Protein AF-A0A960QZU1-F1 (afdb_monomer_lite)

Foldseek 3Di:
DQVVVVLVVVVVVCVVPDDPVDDDPDDDDDDDDDDDPVPDDDDPPDDPDVRVVVVVVVVVVCVVPHPPPDDDVSVPPDDDPDPDCPPPQFPCPPDPVRHDDDDDDDPDDD

Radius of gyration: 22.66 Å; chains: 1; bounding box: 60×40×70 Å

Structure (mmCIF, N/CA/C/O backbone):
data_AF-A0A960QZU1-F1
#
_entry.id   AF-A0A960QZU1-F1
#
loop_
_atom_site.group_PDB
_atom_site.id
_atom_site.type_symbol
_atom_site.label_atom_id
_atom_site.label_alt_id
_atom_site.label_comp_id
_atom_site.label_asym_id
_atom_site.label_entity_id
_atom_site.label_seq_id
_atom_site.pdbx_PDB_ins_code
_atom_site.Cartn_x
_atom_site.Cartn_y
_atom_site.Cartn_z
_atom_site.occupancy
_atom_site.B_iso_or_equiv
_atom_site.auth_seq_id
_atom_site.auth_comp_id
_atom_site.auth_asym_id
_atom_site.auth_atom_id
_atom_site.pdbx_PDB_model_num
ATOM 1 N N . SER A 1 1 ? 3.985 -0.394 -10.590 1.00 68.06 1 SER A N 1
ATOM 2 C CA . SER A 1 1 ? 2.658 -0.509 -9.950 1.00 68.06 1 SER A CA 1
ATOM 3 C C . SER A 1 1 ? 2.120 0.867 -9.614 1.00 68.06 1 SER A C 1
ATOM 5 O O . SER A 1 1 ? 2.906 1.723 -9.233 1.00 68.06 1 SER A O 1
ATOM 7 N N . TYR A 1 2 ? 0.811 1.095 -9.759 1.00 82.56 2 TYR A N 1
ATOM 8 C CA . TYR A 1 2 ? 0.183 2.395 -9.491 1.00 82.56 2 TYR A CA 1
ATOM 9 C C . TYR A 1 2 ? -0.431 2.425 -8.083 1.00 82.56 2 TYR A C 1
ATOM 11 O O . TYR A 1 2 ? -1.482 1.831 -7.838 1.00 82.56 2 TYR A O 1
ATOM 19 N N . THR A 1 3 ? 0.239 3.106 -7.151 1.00 85.69 3 THR A N 1
ATOM 20 C CA . THR A 1 3 ? -0.126 3.154 -5.721 1.00 85.69 3 THR A CA 1
ATOM 21 C C . THR A 1 3 ? -1.573 3.595 -5.452 1.00 85.69 3 THR A C 1
ATOM 23 O O . THR A 1 3 ? -2.222 2.983 -4.602 1.00 85.69 3 THR A O 1
ATOM 26 N N . PRO A 1 4 ? -2.159 4.568 -6.178 1.00 88.38 4 PRO A N 1
ATOM 27 C CA . PRO A 1 4 ? -3.554 4.951 -5.949 1.00 88.38 4 PRO A CA 1
ATOM 28 C C . PRO A 1 4 ? -4.579 3.850 -6.255 1.00 88.38 4 PRO A C 1
ATOM 30 O O . PRO A 1 4 ? -5.602 3.775 -5.574 1.00 88.38 4 PRO A O 1
ATOM 33 N N . ASP A 1 5 ? -4.314 2.969 -7.228 1.00 88.81 5 ASP A N 1
ATOM 34 C CA . ASP A 1 5 ? -5.218 1.843 -7.505 1.00 88.81 5 ASP A CA 1
ATOM 35 C C . ASP A 1 5 ? -5.191 0.835 -6.342 1.00 88.81 5 ASP A C 1
ATOM 37 O O . ASP A 1 5 ? -6.241 0.315 -5.963 1.00 88.81 5 ASP A O 1
ATOM 41 N N . LEU A 1 6 ? -4.030 0.616 -5.712 1.00 89.19 6 LEU A N 1
ATOM 42 C CA . LEU A 1 6 ? -3.912 -0.207 -4.501 1.00 89.19 6 LEU A CA 1
ATOM 43 C C . LEU A 1 6 ? -4.674 0.409 -3.323 1.00 89.19 6 LEU A C 1
ATOM 45 O O . LEU A 1 6 ? -5.467 -0.282 -2.687 1.00 89.19 6 LEU A O 1
ATOM 49 N N . LEU A 1 7 ? -4.497 1.712 -3.072 1.00 89.69 7 LEU A N 1
ATOM 50 C CA . LEU A 1 7 ? -5.209 2.423 -2.003 1.00 89.69 7 LEU A CA 1
ATOM 51 C C . LEU A 1 7 ? -6.728 2.325 -2.176 1.00 89.69 7 LEU A C 1
ATOM 53 O O . LEU A 1 7 ? -7.449 2.058 -1.217 1.00 89.69 7 LEU A O 1
ATOM 57 N N . LYS A 1 8 ? -7.222 2.476 -3.410 1.00 90.56 8 LYS A N 1
ATOM 58 C CA . LYS A 1 8 ? -8.648 2.347 -3.726 1.00 90.56 8 LYS A CA 1
ATOM 59 C C . LYS A 1 8 ? -9.203 0.969 -3.358 1.00 90.56 8 LYS A C 1
ATOM 61 O O . LYS A 1 8 ? -10.291 0.885 -2.793 1.00 90.56 8 LYS A O 1
ATOM 66 N N . HIS A 1 9 ? -8.494 -0.106 -3.698 1.00 92.06 9 HIS 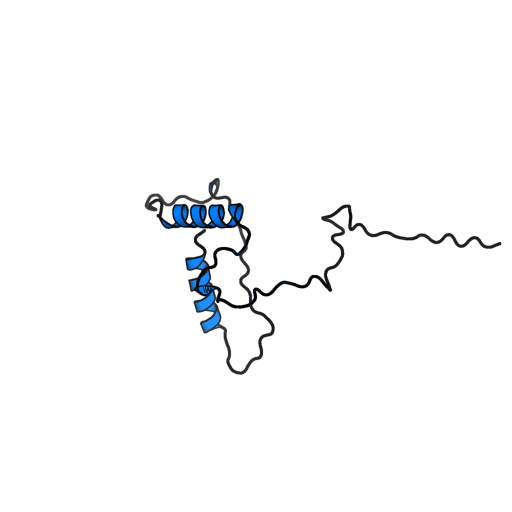A N 1
ATOM 67 C CA . HIS A 1 9 ? -8.944 -1.463 -3.374 1.00 92.06 9 HIS A CA 1
ATOM 68 C C . HIS A 1 9 ? -8.816 -1.765 -1.881 1.00 92.06 9 HIS A C 1
ATOM 70 O O . HIS A 1 9 ? -9.715 -2.382 -1.321 1.00 92.06 9 HIS A O 1
ATOM 76 N N . ALA A 1 10 ? -7.757 -1.282 -1.229 1.00 91.38 10 ALA A N 1
ATOM 77 C CA . ALA A 1 10 ? -7.581 -1.426 0.211 1.00 91.38 10 ALA A CA 1
ATOM 78 C C . ALA A 1 10 ? -8.752 -0.812 0.993 1.00 91.38 10 ALA A C 1
ATOM 80 O O . ALA A 1 10 ? -9.308 -1.479 1.859 1.00 91.38 10 ALA A O 1
ATOM 81 N N . HIS A 1 11 ? -9.178 0.406 0.635 1.00 90.81 11 HIS A N 1
ATOM 82 C CA . HIS A 1 11 ? -10.339 1.060 1.253 1.00 90.81 11 HIS A CA 1
ATOM 83 C C . HIS A 1 11 ? -11.634 0.277 1.027 1.00 90.81 11 HIS A C 1
ATOM 85 O O . HIS A 1 11 ? -12.347 -0.003 1.980 1.00 90.81 11 HIS A O 1
ATOM 91 N N . LYS A 1 12 ? -11.889 -0.195 -0.201 1.00 93.81 12 LYS A N 1
ATOM 92 C CA . LYS A 1 12 ? -13.065 -1.039 -0.483 1.00 93.81 12 LYS A CA 1
ATOM 93 C C . LYS A 1 12 ? -13.107 -2.316 0.358 1.00 93.81 12 LYS A C 1
ATOM 95 O O . LYS A 1 12 ? -14.175 -2.735 0.785 1.00 93.81 12 LYS A O 1
ATOM 100 N N . ILE A 1 13 ? -11.959 -2.968 0.532 1.00 93.75 13 ILE A N 1
ATOM 101 C CA . ILE A 1 13 ? -11.863 -4.186 1.343 1.00 93.75 13 ILE A CA 1
ATOM 102 C C . ILE A 1 13 ? -12.078 -3.841 2.814 1.00 93.75 13 ILE A C 1
ATOM 104 O O . ILE A 1 13 ? -12.797 -4.562 3.497 1.00 93.75 13 ILE A O 1
ATOM 108 N N . LEU A 1 14 ? -11.493 -2.738 3.289 1.00 92.19 14 LEU A N 1
ATOM 109 C CA . LEU A 1 14 ? -11.680 -2.267 4.655 1.00 92.19 14 LEU A CA 1
ATOM 110 C C . LEU A 1 14 ? -13.164 -2.032 4.956 1.00 92.19 14 LEU A C 1
ATOM 112 O O . LEU A 1 14 ? -13.655 -2.581 5.935 1.00 92.19 14 LEU A O 1
ATOM 116 N N . ASP A 1 15 ? -13.878 -1.323 4.081 1.00 93.31 15 ASP A N 1
ATOM 117 C CA . ASP A 1 15 ? -15.318 -1.068 4.222 1.00 93.31 15 ASP A CA 1
ATOM 118 C C . ASP A 1 15 ? -16.135 -2.369 4.301 1.00 93.31 15 ASP A C 1
ATOM 120 O O . ASP A 1 15 ? -17.143 -2.432 4.999 1.00 93.31 15 ASP A O 1
ATOM 124 N N . ALA A 1 16 ? -15.698 -3.423 3.606 1.00 95.06 16 ALA A N 1
ATOM 125 C CA . ALA A 1 16 ? -16.387 -4.712 3.585 1.00 95.06 16 ALA A CA 1
ATOM 126 C C . ALA A 1 16 ? -16.127 -5.579 4.830 1.00 95.06 16 ALA A C 1
ATOM 128 O O . ALA A 1 16 ? -16.981 -6.386 5.194 1.00 95.06 16 ALA A O 1
ATOM 129 N N . ILE A 1 17 ? -14.951 -5.464 5.456 1.00 94.00 17 ILE A N 1
ATOM 130 C CA . ILE A 1 17 ? -14.560 -6.304 6.606 1.00 94.00 17 ILE A CA 1
ATOM 131 C C . ILE A 1 17 ? -14.706 -5.592 7.954 1.00 94.00 17 ILE A C 1
ATOM 133 O O . ILE A 1 17 ? -14.579 -6.232 9.000 1.00 94.00 17 ILE A O 1
ATOM 137 N N . PHE A 1 18 ? -14.912 -4.275 7.940 1.00 94.00 18 PHE A N 1
ATOM 138 C CA . PHE A 1 18 ? -15.032 -3.464 9.141 1.00 94.00 18 PHE A CA 1
ATOM 139 C C . PHE A 1 18 ? -16.345 -3.751 9.875 1.00 94.00 18 PHE A C 1
ATOM 141 O O . PHE A 1 18 ? -17.421 -3.759 9.280 1.00 94.00 18 PHE A O 1
ATOM 148 N N . GLN A 1 19 ? -16.252 -3.970 11.185 1.00 95.00 19 GLN A N 1
ATOM 149 C CA . GLN A 1 19 ? -17.394 -4.189 12.068 1.00 95.00 19 GLN A CA 1
ATOM 150 C C . GLN A 1 19 ? -17.378 -3.142 13.179 1.00 95.00 19 GLN A C 1
ATOM 152 O O . GLN A 1 19 ? -16.417 -3.045 13.938 1.00 95.00 19 GLN A O 1
ATOM 157 N N . GLU A 1 20 ? -18.456 -2.367 13.287 1.00 92.75 20 GLU A N 1
ATOM 158 C CA . GLU A 1 20 ? -18.538 -1.223 14.206 1.00 92.75 20 GLU A CA 1
ATOM 159 C C . GLU A 1 20 ? -18.482 -1.626 15.690 1.00 92.75 20 GLU A C 1
ATOM 161 O O . GLU A 1 20 ? -18.025 -0.853 16.528 1.00 92.75 20 GLU A O 1
ATOM 166 N N . SER A 1 21 ? -18.899 -2.849 16.026 1.00 93.81 21 SER A N 1
ATOM 167 C CA . SER A 1 21 ? -18.898 -3.363 17.401 1.00 93.81 21 SER A CA 1
ATOM 168 C C . SER A 1 21 ? -17.529 -3.834 17.902 1.00 93.81 21 SER A C 1
ATOM 170 O O . SER A 1 21 ? -17.395 -4.136 19.087 1.00 93.81 21 SER A O 1
ATOM 172 N N . GLU A 1 22 ? -16.522 -3.924 17.030 1.00 92.19 22 GLU A N 1
ATOM 173 C CA . GLU A 1 22 ? -15.232 -4.541 17.340 1.00 92.19 22 GLU A CA 1
ATOM 174 C C . GLU A 1 22 ? -14.098 -3.518 17.472 1.00 92.19 22 GLU A C 1
ATOM 176 O O . GLU A 1 22 ? -14.018 -2.516 16.761 1.00 92.19 22 GLU A O 1
ATOM 181 N N . ASN A 1 23 ? -13.158 -3.803 18.377 1.00 91.88 23 ASN A N 1
ATOM 182 C CA . ASN A 1 23 ? -11.979 -2.964 18.584 1.00 91.88 23 ASN A CA 1
ATOM 183 C C . ASN A 1 23 ? -10.769 -3.525 17.830 1.00 91.88 23 ASN A C 1
ATOM 185 O O . ASN A 1 23 ? -10.203 -4.557 18.196 1.00 91.88 23 ASN A O 1
ATOM 189 N N . TYR A 1 24 ? -10.303 -2.794 16.819 1.00 87.25 24 TYR A N 1
ATOM 190 C CA . TYR A 1 24 ? -9.137 -3.176 16.024 1.00 87.25 24 TYR A CA 1
ATOM 191 C C . TYR A 1 24 ? -7.861 -2.519 16.553 1.00 87.25 24 TYR A C 1
ATOM 193 O O . TYR A 1 24 ? -7.769 -1.301 16.677 1.00 87.25 24 TYR A O 1
ATOM 201 N N . LYS A 1 25 ? -6.826 -3.326 16.817 1.00 83.75 25 LYS A N 1
ATOM 202 C CA . LYS A 1 2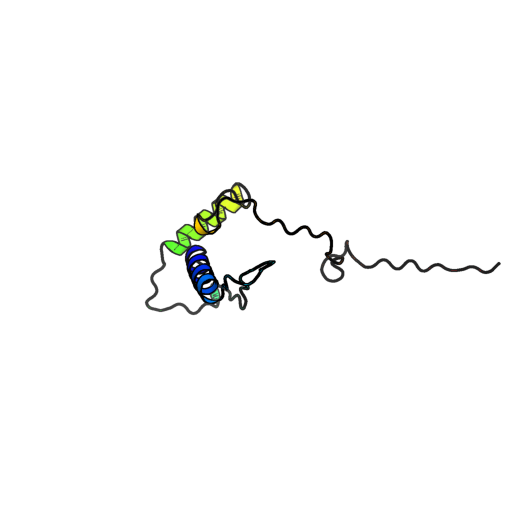5 ? -5.500 -2.813 17.214 1.00 83.75 25 LYS A CA 1
ATOM 203 C C . LYS A 1 25 ? -4.667 -2.337 16.022 1.00 83.75 25 LYS A C 1
ATOM 205 O O . LYS A 1 25 ? -3.882 -1.402 16.157 1.00 83.75 25 LYS A O 1
ATOM 210 N N . ARG A 1 26 ? -4.784 -3.018 14.877 1.00 81.81 26 ARG A N 1
ATOM 211 C CA . ARG A 1 26 ? -4.073 -2.705 13.629 1.00 81.81 26 ARG A CA 1
ATOM 212 C C . ARG A 1 26 ? -4.761 -3.384 12.447 1.00 81.81 26 ARG A C 1
ATOM 214 O O . ARG A 1 26 ? -5.205 -4.519 12.573 1.00 81.81 26 ARG A O 1
ATOM 221 N N . ALA A 1 27 ? -4.745 -2.717 11.300 1.00 86.12 27 ALA A N 1
ATOM 222 C CA . ALA A 1 27 ? -5.022 -3.303 9.994 1.00 86.12 27 ALA A CA 1
ATOM 223 C C . ALA A 1 27 ? -3.833 -3.032 9.057 1.00 86.12 27 ALA A C 1
ATOM 225 O O . ALA A 1 27 ? -3.038 -2.116 9.291 1.00 86.12 27 ALA A O 1
ATOM 226 N N . GLY A 1 28 ? -3.676 -3.848 8.021 1.00 85.75 28 GLY A N 1
ATOM 227 C CA . GLY A 1 28 ? -2.606 -3.688 7.045 1.00 85.75 28 GLY A CA 1
ATOM 228 C C . GLY A 1 28 ? -2.881 -4.482 5.778 1.00 85.75 28 GLY A C 1
ATOM 229 O O . GLY A 1 28 ? -3.644 -5.443 5.795 1.00 85.75 28 GLY A O 1
ATOM 230 N N . VAL A 1 29 ? -2.243 -4.065 4.689 1.00 87.25 29 VAL A N 1
ATOM 231 C CA . VAL A 1 29 ? -2.289 -4.763 3.404 1.00 87.25 29 VAL A CA 1
ATOM 232 C C . VAL A 1 29 ? -0.993 -5.550 3.253 1.00 87.25 29 VAL A C 1
ATOM 234 O O . VAL A 1 29 ? 0.092 -4.978 3.365 1.00 87.25 29 VAL A O 1
ATOM 237 N N . LEU A 1 30 ? -1.107 -6.856 3.013 1.00 87.88 30 LEU A N 1
ATOM 238 C CA . LEU A 1 30 ? 0.017 -7.700 2.625 1.00 87.88 30 LEU A CA 1
ATOM 239 C C . LEU A 1 30 ? 0.017 -7.821 1.103 1.00 87.88 30 LEU A C 1
ATOM 241 O O . LEU A 1 30 ? -0.964 -8.274 0.519 1.00 87.88 30 LEU A O 1
ATOM 245 N N . ILE A 1 31 ? 1.118 -7.416 0.479 1.00 86.31 31 ILE A N 1
ATOM 246 C CA . ILE A 1 31 ? 1.364 -7.649 -0.942 1.00 86.31 31 ILE A CA 1
ATOM 247 C C . ILE A 1 31 ? 2.397 -8.768 -1.024 1.00 86.31 31 ILE A C 1
ATOM 249 O O . ILE A 1 31 ? 3.460 -8.680 -0.408 1.00 86.31 31 ILE A O 1
ATOM 253 N N . SER A 1 32 ? 2.058 -9.827 -1.745 1.00 86.94 32 SER A N 1
ATOM 254 C CA . SER A 1 32 ? 2.904 -10.994 -1.984 1.00 86.94 32 SER A CA 1
ATOM 255 C C . SER A 1 32 ? 3.044 -11.234 -3.484 1.00 86.94 32 SER A C 1
ATOM 257 O O . SER A 1 32 ? 2.303 -10.643 -4.264 1.00 86.94 32 SER A O 1
ATOM 259 N N . ASP A 1 33 ? 3.957 -12.131 -3.860 1.00 84.75 33 ASP A N 1
ATOM 260 C CA . ASP A 1 33 ? 4.159 -12.570 -5.248 1.00 84.75 33 ASP A CA 1
ATOM 261 C C . ASP A 1 33 ? 4.596 -11.437 -6.195 1.00 84.75 33 ASP A C 1
ATOM 263 O O . ASP A 1 33 ? 3.961 -11.108 -7.196 1.00 84.75 33 ASP A O 1
ATOM 267 N N . PHE A 1 34 ? 5.692 -10.772 -5.825 1.00 83.25 34 PHE A N 1
ATOM 268 C CA . PHE A 1 34 ? 6.298 -9.752 -6.672 1.00 83.25 34 PHE A CA 1
ATOM 269 C C . PHE A 1 34 ? 6.968 -10.408 -7.879 1.00 83.25 34 PHE A C 1
ATOM 271 O O . PHE A 1 34 ? 7.862 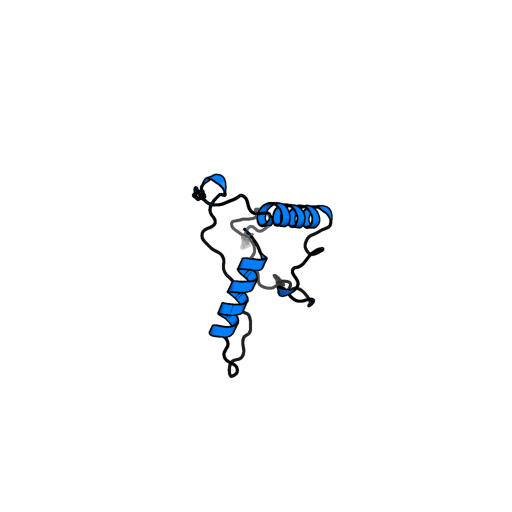-11.237 -7.719 1.00 83.25 34 PHE A O 1
ATOM 278 N N . VAL A 1 35 ? 6.583 -9.974 -9.075 1.00 84.19 35 VAL A N 1
ATOM 279 C CA . VAL A 1 35 ? 7.201 -10.381 -10.341 1.00 84.19 35 VAL A CA 1
ATOM 280 C C . VAL A 1 35 ? 8.048 -9.245 -10.908 1.00 84.19 35 VAL A C 1
ATOM 282 O O . VAL A 1 35 ? 7.713 -8.068 -10.729 1.00 84.19 35 VAL A O 1
ATOM 285 N N . SER A 1 36 ? 9.150 -9.583 -11.590 1.00 80.06 36 SER A N 1
ATOM 286 C CA . SER A 1 36 ? 9.916 -8.578 -12.332 1.00 80.06 36 SER A CA 1
ATOM 287 C C . SER A 1 36 ? 9.026 -7.957 -13.405 1.00 80.06 36 SER A C 1
ATOM 289 O O . SER A 1 36 ? 8.173 -8.623 -13.992 1.00 80.06 36 SER A O 1
ATOM 291 N N . ARG A 1 37 ? 9.245 -6.673 -13.703 1.00 74.94 37 ARG A N 1
ATOM 292 C CA . ARG A 1 37 ? 8.579 -6.021 -14.839 1.00 74.94 37 ARG A CA 1
ATOM 293 C C . ARG A 1 37 ? 8.939 -6.716 -16.158 1.00 74.94 37 ARG A C 1
ATOM 295 O O . ARG A 1 37 ? 8.100 -6.771 -17.049 1.00 74.94 37 ARG A O 1
ATOM 302 N N . GLU A 1 38 ? 10.145 -7.264 -16.262 1.00 76.88 38 GLU A N 1
ATOM 303 C CA . GLU A 1 38 ? 10.622 -7.999 -17.442 1.00 76.88 38 GLU A CA 1
ATOM 304 C C . GLU A 1 38 ? 9.902 -9.343 -17.627 1.00 76.88 38 GLU A C 1
ATOM 306 O O . GLU A 1 38 ? 9.645 -9.746 -18.757 1.00 76.88 38 GLU A O 1
ATOM 311 N N . ASP A 1 39 ? 9.511 -9.983 -16.520 1.00 73.69 39 ASP A N 1
ATOM 312 C CA . ASP A 1 39 ? 8.779 -11.256 -16.502 1.00 73.69 39 ASP A CA 1
ATOM 313 C C . ASP A 1 39 ? 7.254 -11.059 -16.523 1.00 73.69 39 ASP A C 1
ATOM 315 O O . ASP A 1 39 ? 6.487 -12.024 -16.553 1.00 73.69 39 ASP A O 1
ATOM 319 N N . SER A 1 40 ? 6.785 -9.807 -16.484 1.00 72.56 40 SER A N 1
ATOM 320 C CA . SER A 1 40 ? 5.357 -9.511 -16.535 1.00 72.56 40 SER A CA 1
ATOM 321 C C . SER A 1 40 ? 4.828 -9.678 -17.958 1.00 72.56 40 SER A C 1
ATOM 323 O O . SER A 1 40 ? 5.375 -9.126 -18.914 1.00 72.56 40 SER A O 1
ATOM 325 N N . GLN A 1 41 ? 3.749 -10.451 -18.110 1.00 67.00 41 GLN A N 1
ATOM 326 C CA . GLN A 1 41 ? 3.110 -10.639 -19.407 1.00 67.00 41 GLN A CA 1
ATOM 327 C C . GLN A 1 41 ? 2.593 -9.292 -19.921 1.00 67.00 41 GLN A C 1
ATOM 329 O O . GLN A 1 41 ? 1.695 -8.687 -19.333 1.00 67.00 41 GLN A O 1
ATOM 334 N N . LEU A 1 42 ? 3.159 -8.835 -21.036 1.00 69.69 42 LEU A N 1
ATOM 335 C CA . LEU A 1 42 ? 2.670 -7.660 -21.740 1.00 69.69 42 LEU A CA 1
ATOM 336 C C . LEU A 1 42 ? 1.343 -8.007 -22.417 1.00 69.69 42 LEU A C 1
ATOM 338 O O . LEU A 1 42 ? 1.231 -9.004 -23.132 1.00 69.69 42 LEU A O 1
ATOM 342 N N . ASP A 1 43 ? 0.334 -7.175 -22.191 1.00 73.81 43 ASP A N 1
ATOM 343 C CA . ASP A 1 43 ? -0.920 -7.247 -22.929 1.00 73.81 43 ASP A CA 1
ATOM 344 C C . ASP A 1 43 ? -0.735 -6.532 -24.274 1.00 73.81 43 ASP A C 1
ATOM 346 O O . ASP A 1 43 ? -0.317 -5.375 -24.330 1.00 73.81 43 ASP A O 1
ATOM 350 N N . PHE A 1 44 ? -1.047 -7.232 -25.366 1.00 73.50 44 PHE A N 1
ATOM 351 C CA . PHE A 1 44 ? -0.915 -6.738 -26.738 1.00 73.50 44 PHE A CA 1
ATOM 352 C C . PHE A 1 44 ? -1.737 -5.463 -26.994 1.00 73.50 44 PHE A C 1
ATOM 354 O O . PHE A 1 44 ? -1.406 -4.676 -27.880 1.00 73.50 44 PHE A O 1
ATOM 361 N N . PHE A 1 45 ? -2.795 -5.240 -26.209 1.00 80.19 45 PHE A N 1
ATOM 362 C CA . PHE A 1 45 ? -3.652 -4.059 -26.302 1.00 80.19 45 PHE A CA 1
ATOM 363 C C . PHE A 1 45 ? -3.424 -3.047 -25.175 1.00 80.19 45 PHE A C 1
ATOM 365 O O . PHE A 1 45 ? -4.054 -1.982 -25.171 1.00 80.19 45 PHE A O 1
ATOM 372 N N . ALA A 1 46 ? -2.521 -3.327 -24.231 1.00 70.81 46 ALA A N 1
ATOM 373 C CA . ALA A 1 46 ? -2.195 -2.372 -23.187 1.00 70.81 46 ALA A CA 1
ATOM 374 C C . ALA A 1 46 ? -1.360 -1.227 -23.768 1.00 70.81 46 ALA A C 1
ATOM 376 O O . ALA A 1 46 ? -0.218 -1.392 -24.190 1.00 70.81 46 ALA A O 1
ATOM 377 N N . LYS A 1 47 ? -1.932 -0.022 -23.758 1.00 66.19 47 LYS A N 1
ATOM 378 C CA . LYS A 1 47 ? -1.156 1.203 -23.963 1.00 66.19 47 LYS A CA 1
ATOM 379 C C . LYS A 1 47 ? -0.224 1.414 -22.777 1.00 66.19 47 LYS A C 1
ATOM 381 O O . LYS A 1 47 ? -0.659 1.281 -21.634 1.00 66.19 47 LYS A O 1
ATOM 386 N N . GLU A 1 48 ? 1.002 1.862 -23.046 1.00 64.12 48 GLU A N 1
ATOM 387 C CA . GLU A 1 48 ? 1.810 2.529 -22.024 1.00 64.12 48 GLU A CA 1
ATOM 388 C C . GLU A 1 48 ? 0.968 3.644 -21.400 1.00 64.12 48 GLU A C 1
ATOM 390 O O . GLU A 1 48 ? 0.497 4.565 -22.077 1.00 64.12 48 GLU A O 1
ATOM 395 N N . THR A 1 49 ? 0.688 3.509 -20.108 1.00 67.62 49 THR A N 1
ATOM 396 C CA . THR A 1 49 ? -0.211 4.431 -19.424 1.00 67.62 49 THR A CA 1
ATOM 397 C C . THR A 1 49 ? 0.595 5.568 -18.814 1.00 67.62 49 THR A C 1
ATOM 399 O O . THR A 1 49 ? 1.637 5.351 -18.200 1.00 67.62 49 THR A O 1
ATOM 402 N N . ALA A 1 50 ? 0.068 6.794 -18.882 1.00 76.31 50 ALA A N 1
ATOM 403 C CA . ALA A 1 50 ? 0.634 7.960 -18.189 1.00 76.31 50 ALA A CA 1
ATOM 404 C C . ALA A 1 50 ? 0.845 7.730 -16.672 1.00 76.31 50 ALA A C 1
ATOM 406 O O . ALA A 1 50 ? 1.607 8.444 -16.024 1.00 76.31 50 ALA A O 1
ATOM 407 N N . LYS A 1 51 ? 0.191 6.704 -16.105 1.00 81.62 51 LYS A N 1
ATOM 408 C CA . LYS A 1 51 ? 0.349 6.259 -14.718 1.00 81.62 51 LYS A CA 1
ATOM 409 C C . LYS A 1 51 ? 1.778 5.816 -14.395 1.00 81.62 51 LYS A C 1
ATOM 411 O O . LYS A 1 51 ? 2.242 6.096 -13.295 1.00 81.62 51 LYS A O 1
ATOM 416 N N . ASP A 1 52 ? 2.474 5.162 -15.323 1.00 81.00 52 ASP A N 1
ATOM 417 C CA . ASP A 1 52 ? 3.833 4.665 -15.077 1.00 81.00 52 ASP A CA 1
ATOM 418 C C . ASP A 1 52 ? 4.852 5.804 -14.998 1.00 81.00 52 ASP A C 1
ATOM 420 O O . ASP A 1 52 ? 5.647 5.860 -14.061 1.00 81.00 52 ASP A O 1
ATOM 424 N N . GLN A 1 53 ? 4.775 6.756 -15.930 1.00 85.94 53 GLN A N 1
ATOM 425 C CA . GLN A 1 53 ? 5.621 7.956 -15.932 1.00 85.94 53 GLN A CA 1
ATOM 426 C C . GLN A 1 53 ? 5.368 8.826 -14.694 1.00 85.94 53 GLN A C 1
ATOM 428 O O . GLN A 1 53 ? 6.302 9.362 -14.093 1.00 85.94 53 GLN A O 1
ATOM 433 N N . LEU A 1 54 ? 4.104 8.930 -14.272 1.00 88.50 54 LEU A N 1
ATOM 434 C CA . LEU A 1 54 ? 3.739 9.628 -13.046 1.00 88.50 54 LEU A CA 1
ATOM 435 C C . LEU A 1 54 ? 4.370 8.963 -11.817 1.00 88.50 54 LEU A C 1
ATOM 437 O O . LEU A 1 54 ? 4.995 9.655 -11.019 1.00 88.50 54 LEU A O 1
ATOM 441 N N . MET A 1 55 ? 4.240 7.640 -11.672 1.00 88.88 55 MET A N 1
ATOM 442 C CA . MET A 1 55 ? 4.822 6.930 -10.528 1.00 88.88 55 MET A CA 1
ATOM 443 C C . MET A 1 55 ? 6.344 7.037 -10.499 1.00 88.88 55 MET A C 1
ATOM 445 O O . MET A 1 55 ? 6.895 7.354 -9.453 1.00 88.88 55 MET A O 1
ATOM 449 N N . GLN A 1 56 ? 7.011 6.901 -11.649 1.00 88.56 56 GLN A N 1
ATOM 450 C CA . GLN A 1 56 ? 8.458 7.122 -11.737 1.00 88.56 56 GLN A CA 1
ATOM 451 C C . GLN A 1 56 ? 8.854 8.529 -11.277 1.00 88.56 56 GLN A C 1
ATOM 453 O O . GLN A 1 56 ? 9.845 8.694 -10.572 1.00 88.56 56 GLN A O 1
ATOM 458 N N . THR A 1 57 ? 8.075 9.548 -11.647 1.00 90.19 57 THR A N 1
ATOM 459 C CA . THR A 1 57 ? 8.330 10.933 -11.231 1.00 90.19 57 THR A CA 1
ATOM 460 C C . THR A 1 57 ? 8.170 11.100 -9.719 1.00 90.19 57 THR A C 1
ATOM 462 O O . THR A 1 57 ? 9.006 11.729 -9.071 1.00 90.19 57 THR A O 1
ATOM 465 N N . VAL A 1 58 ? 7.117 10.515 -9.140 1.00 88.56 58 VAL A N 1
ATOM 466 C CA . VAL A 1 58 ? 6.882 10.525 -7.688 1.00 88.56 58 VAL A CA 1
ATOM 467 C C . VAL A 1 58 ? 8.046 9.860 -6.950 1.00 88.56 58 VAL A C 1
ATOM 469 O O . VAL A 1 58 ? 8.582 10.455 -6.012 1.00 88.56 58 VAL A O 1
ATOM 472 N N . ASP A 1 59 ? 8.486 8.691 -7.419 1.00 87.75 59 ASP A N 1
ATOM 473 C CA . ASP A 1 59 ? 9.595 7.939 -6.827 1.00 87.75 59 ASP A CA 1
ATOM 474 C C . ASP A 1 59 ? 10.912 8.730 -6.908 1.00 87.75 59 ASP A C 1
ATOM 476 O O . ASP A 1 59 ? 11.651 8.822 -5.928 1.00 87.75 59 ASP A O 1
ATOM 480 N N . GLN A 1 60 ? 11.188 9.384 -8.043 1.00 90.88 60 GLN A N 1
ATOM 481 C CA . GLN A 1 60 ? 12.364 10.248 -8.209 1.00 90.88 60 GLN A CA 1
ATOM 482 C C . GLN A 1 60 ? 12.363 11.432 -7.235 1.00 90.88 60 GLN A C 1
ATOM 484 O O . GLN A 1 60 ? 13.404 11.773 -6.667 1.00 90.88 60 GLN A O 1
ATOM 489 N N . ILE A 1 61 ? 11.207 12.067 -7.021 1.00 89.50 61 ILE A N 1
ATOM 490 C CA . ILE A 1 61 ? 11.084 13.180 -6.073 1.00 89.50 61 ILE A CA 1
ATOM 491 C C . ILE A 1 61 ? 11.334 12.685 -4.645 1.00 89.50 61 ILE A C 1
ATOM 493 O O . ILE A 1 61 ? 12.117 13.295 -3.916 1.00 89.50 61 ILE A O 1
ATOM 497 N N . GLN A 1 62 ? 10.714 11.572 -4.248 1.00 86.00 62 GLN A N 1
ATOM 498 C CA . GLN A 1 62 ? 10.922 10.989 -2.920 1.00 86.00 62 GLN A CA 1
ATOM 499 C C . GLN A 1 62 ? 12.386 10.569 -2.706 1.00 86.00 62 GLN A C 1
ATOM 501 O O . GLN A 1 62 ? 12.946 10.846 -1.647 1.00 86.00 62 GLN A O 1
ATOM 506 N N . ALA A 1 63 ? 13.050 10.002 -3.719 1.00 87.38 63 ALA A N 1
ATOM 507 C CA . ALA A 1 63 ? 14.471 9.653 -3.648 1.00 87.38 63 ALA A CA 1
ATOM 508 C C . ALA A 1 63 ? 15.377 10.887 -3.487 1.00 87.38 63 ALA A C 1
ATOM 510 O O . ALA A 1 63 ? 16.365 10.844 -2.755 1.00 87.38 63 ALA A O 1
ATOM 511 N N . ARG A 1 64 ? 15.042 12.001 -4.151 1.00 89.19 64 ARG A N 1
ATOM 512 C CA . ARG A 1 64 ? 15.853 13.227 -4.131 1.00 89.19 64 ARG A CA 1
ATOM 513 C C . ARG A 1 64 ? 15.711 14.034 -2.841 1.00 89.19 64 ARG A C 1
ATOM 515 O O . ARG A 1 64 ? 16.689 14.623 -2.391 1.00 89.19 64 ARG A O 1
ATOM 522 N N . TYR A 1 65 ? 14.504 14.116 -2.289 1.00 85.69 65 TYR A N 1
ATOM 523 C CA . TYR A 1 65 ? 14.192 15.037 -1.190 1.00 85.69 65 TYR A CA 1
ATOM 524 C C . TYR A 1 65 ? 13.852 14.343 0.135 1.00 85.69 65 TYR A C 1
ATOM 526 O O . TYR A 1 65 ? 13.669 15.021 1.145 1.00 85.69 65 TYR A O 1
ATOM 534 N N . GLY A 1 66 ? 13.806 13.011 0.146 1.00 77.88 66 GLY A N 1
ATOM 535 C CA . GLY A 1 66 ? 13.567 12.195 1.330 1.00 77.88 66 GLY A CA 1
ATOM 536 C C . GLY A 1 66 ? 12.232 11.454 1.292 1.00 77.88 66 GLY A C 1
ATOM 537 O O . GLY A 1 66 ? 11.218 11.937 0.771 1.00 77.88 66 GLY A O 1
ATOM 538 N N . GLU A 1 67 ? 12.233 10.264 1.897 1.00 66.81 67 GLU A N 1
ATOM 539 C CA . GLU A 1 67 ? 11.033 9.453 2.077 1.00 66.81 67 GLU A CA 1
ATOM 540 C C . GLU A 1 67 ? 9.980 10.253 2.861 1.00 66.81 67 GLU A C 1
ATOM 542 O O . GLU A 1 67 ? 10.259 10.777 3.938 1.00 66.81 67 GLU A O 1
ATOM 547 N N . ALA A 1 68 ? 8.757 10.317 2.321 1.00 68.38 68 ALA A N 1
ATOM 548 C CA . ALA A 1 68 ? 7.601 11.053 2.850 1.00 68.38 68 ALA A CA 1
ATOM 549 C C . ALA A 1 68 ? 7.476 12.557 2.526 1.00 68.38 68 ALA A C 1
ATOM 551 O O . ALA A 1 68 ? 6.588 13.185 3.099 1.00 68.38 68 ALA A O 1
ATOM 552 N N . LEU A 1 69 ? 8.252 13.127 1.590 1.00 76.44 69 LEU A N 1
ATOM 553 C CA . LEU A 1 69 ? 7.958 14.486 1.092 1.00 76.44 69 LEU A CA 1
ATOM 554 C C . LEU A 1 69 ? 6.583 14.559 0.407 1.00 76.44 69 LEU A C 1
ATOM 556 O O . LEU A 1 69 ? 5.814 15.492 0.623 1.00 76.44 69 LEU A O 1
ATOM 56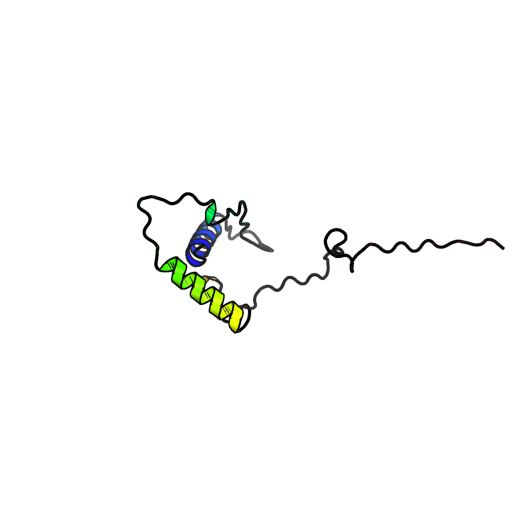0 N N . LEU A 1 70 ? 6.294 13.566 -0.434 1.00 79.25 70 LEU A N 1
ATOM 561 C CA . LEU A 1 70 ? 5.011 13.404 -1.104 1.00 79.25 70 LEU A CA 1
ATOM 562 C C . LEU A 1 70 ? 4.277 12.211 -0.498 1.00 79.25 70 LEU A C 1
ATOM 564 O O . LEU A 1 70 ? 4.877 11.155 -0.279 1.00 79.25 70 LEU A O 1
ATOM 568 N N . SER A 1 71 ? 2.982 12.377 -0.265 1.00 78.38 71 SER A N 1
ATOM 569 C CA . SER A 1 71 ? 2.060 11.308 0.110 1.00 78.38 71 SER A CA 1
ATOM 570 C C . SER A 1 71 ? 0.773 11.439 -0.689 1.00 78.38 71 SER A C 1
ATOM 572 O O . SER A 1 71 ? 0.386 12.531 -1.117 1.00 78.38 71 SER A O 1
ATOM 574 N N . PHE A 1 72 ? 0.095 10.317 -0.903 1.00 83.44 72 PHE A N 1
ATOM 575 C CA . PHE A 1 72 ? -1.224 10.345 -1.518 1.00 83.44 72 PHE A CA 1
ATOM 576 C C . PHE A 1 72 ? -2.256 10.819 -0.492 1.00 83.44 72 PHE A C 1
ATOM 578 O O . PHE A 1 72 ? -2.219 10.413 0.666 1.00 83.44 72 PHE A O 1
ATOM 585 N N . ALA A 1 73 ? -3.227 11.635 -0.914 1.00 82.38 73 ALA A N 1
ATOM 586 C CA . ALA A 1 73 ? -4.281 12.126 -0.018 1.00 82.38 73 ALA A CA 1
ATOM 587 C C . ALA A 1 73 ? -5.059 10.982 0.667 1.00 82.38 73 ALA A C 1
ATOM 589 O O . ALA A 1 73 ? -5.489 11.119 1.809 1.00 82.38 73 ALA A O 1
ATOM 590 N N . GLY A 1 74 ? -5.172 9.828 -0.005 1.00 76.38 74 GLY A N 1
ATOM 591 C CA . GLY A 1 74 ? -5.791 8.615 0.534 1.00 76.38 74 GLY A CA 1
ATOM 592 C C . GLY A 1 74 ? -5.005 7.912 1.650 1.00 76.38 74 GLY A C 1
ATOM 593 O O . GLY A 1 74 ? -5.542 6.982 2.244 1.00 76.38 74 GLY A O 1
ATOM 594 N N . GLU A 1 75 ? -3.769 8.335 1.939 1.00 74.81 75 GLU A N 1
ATOM 595 C CA . GLU A 1 75 ? -2.962 7.855 3.076 1.00 74.81 75 GLU A CA 1
ATOM 596 C C . GLU A 1 75 ? -3.251 8.627 4.377 1.00 74.81 75 GLU A C 1
ATOM 598 O O . GLU A 1 75 ? -2.886 8.171 5.460 1.00 74.81 75 GLU A O 1
ATOM 603 N N . GLY A 1 76 ? -3.922 9.782 4.286 1.00 73.31 76 GLY A N 1
ATOM 604 C CA . GLY A 1 76 ? -4.170 10.681 5.412 1.00 73.31 76 GLY A CA 1
ATOM 605 C C . GLY A 1 76 ? -2.976 11.582 5.764 1.00 73.31 76 GLY A C 1
ATOM 606 O O . GLY A 1 76 ? -1.831 11.328 5.401 1.00 73.31 76 GLY A O 1
ATOM 607 N N . VAL A 1 77 ? -3.251 12.672 6.489 1.00 71.06 77 VAL A N 1
ATOM 608 C CA . VAL A 1 77 ? -2.268 13.724 6.854 1.00 71.06 77 VAL A CA 1
ATOM 609 C C . VAL A 1 77 ? -1.681 13.501 8.267 1.00 71.06 77 VAL A C 1
ATOM 611 O O . VAL A 1 77 ? -1.002 14.351 8.835 1.00 71.06 77 VAL A O 1
ATOM 614 N N . GLY A 1 78 ? -1.972 12.348 8.876 1.00 66.12 78 GLY A N 1
ATOM 615 C CA . GLY A 1 78 ? -1.619 12.028 10.259 1.00 66.12 78 GLY A CA 1
ATOM 616 C C . GLY A 1 78 ? -0.192 11.508 10.451 1.00 66.12 78 GLY A C 1
ATOM 617 O O . GLY A 1 78 ? 0.521 11.164 9.509 1.00 66.12 78 GLY A O 1
ATOM 618 N N . LYS A 1 79 ? 0.220 11.409 11.721 1.00 56.81 79 LYS A N 1
ATOM 619 C CA . LYS A 1 79 ? 1.509 10.840 12.136 1.00 56.81 79 LYS A CA 1
ATOM 620 C C . LYS A 1 79 ? 1.645 9.423 11.560 1.00 56.81 79 LYS A C 1
ATOM 622 O O . LYS A 1 79 ? 0.922 8.524 11.985 1.00 56.81 79 LYS A O 1
ATOM 627 N N . LYS A 1 80 ? 2.573 9.217 10.615 1.00 65.56 80 LYS A N 1
ATOM 628 C CA . LYS A 1 80 ? 2.887 7.878 10.093 1.00 65.56 80 LYS A CA 1
ATOM 629 C C . LYS A 1 80 ? 3.218 6.974 11.276 1.00 65.56 80 LYS A C 1
ATOM 631 O O . LYS A 1 80 ? 4.087 7.312 12.086 1.00 65.56 80 LYS A O 1
ATOM 636 N N . TRP A 1 81 ? 2.501 5.859 11.403 1.00 64.75 81 TRP A N 1
ATOM 637 C CA . TRP A 1 81 ? 2.783 4.868 12.434 1.00 64.75 81 TRP A CA 1
ATOM 638 C C . TRP A 1 81 ? 4.220 4.383 12.252 1.00 64.75 81 TRP A C 1
ATOM 640 O O . TRP A 1 81 ? 4.532 3.644 11.318 1.00 64.75 81 TRP A O 1
ATOM 650 N N . LYS A 1 82 ? 5.121 4.842 13.120 1.00 62.75 82 LYS A N 1
ATOM 651 C CA . LYS A 1 82 ? 6.515 4.422 13.107 1.00 62.75 82 LYS A CA 1
ATOM 652 C C . LYS A 1 82 ? 6.595 3.172 13.964 1.00 62.75 82 LYS A C 1
ATOM 654 O O . LYS A 1 82 ? 6.361 3.237 15.167 1.00 62.75 82 LYS A O 1
ATOM 659 N N . SER A 1 83 ? 6.881 2.034 13.342 1.00 60.78 83 SER A N 1
ATOM 660 C CA . SER A 1 83 ? 7.137 0.798 14.075 1.00 60.78 83 SER A CA 1
ATOM 661 C C . SER A 1 83 ? 8.290 1.040 15.048 1.00 60.78 83 SER A C 1
ATOM 663 O O . SER A 1 83 ? 9.427 1.229 14.621 1.00 60.78 83 SER A O 1
ATOM 665 N N . THR A 1 84 ? 8.007 1.069 16.348 1.00 61.12 84 THR A N 1
ATOM 666 C CA . THR A 1 84 ? 9.051 1.089 17.372 1.00 61.12 84 THR A CA 1
ATOM 667 C C . THR A 1 84 ? 9.603 -0.332 17.468 1.00 61.12 84 THR A C 1
ATOM 669 O O . THR A 1 84 ? 8.855 -1.236 17.843 1.00 61.12 84 THR A O 1
ATOM 672 N N . PRO A 1 85 ? 10.877 -0.588 17.132 1.00 63.41 85 PRO A N 1
ATOM 673 C CA . PRO A 1 85 ? 11.432 -1.941 17.107 1.00 63.41 85 PRO A CA 1
ATOM 674 C C . PRO A 1 85 ? 11.758 -2.458 18.516 1.00 63.41 85 PRO A C 1
ATOM 676 O O . PRO A 1 85 ? 12.601 -3.335 18.660 1.00 63.41 85 PRO A O 1
ATOM 679 N N . SER A 1 86 ? 11.118 -1.926 19.562 1.00 69.38 86 SER A N 1
ATOM 680 C CA . SER A 1 86 ? 11.470 -2.174 20.965 1.00 69.38 86 SER A CA 1
ATOM 681 C C . SER A 1 86 ? 11.410 -3.649 21.366 1.00 69.38 86 SER A C 1
ATOM 683 O O . SER A 1 86 ? 12.021 -4.014 22.361 1.00 69.38 86 SER A O 1
ATOM 685 N N . ASN A 1 87 ? 10.720 -4.486 20.586 1.00 68.94 87 ASN A N 1
ATOM 686 C CA . ASN A 1 87 ? 10.622 -5.928 20.800 1.00 68.94 87 ASN A CA 1
ATOM 687 C C . ASN A 1 87 ? 11.140 -6.764 19.612 1.00 68.94 87 ASN A C 1
ATOM 689 O O . ASN A 1 87 ? 10.728 -7.909 19.433 1.00 68.94 87 ASN A O 1
ATOM 693 N N . ARG A 1 88 ? 12.001 -6.198 18.753 1.00 80.19 88 ARG A N 1
ATOM 694 C CA . ARG A 1 88 ? 12.624 -6.958 17.660 1.00 80.19 88 ARG A CA 1
ATOM 695 C C . ARG A 1 88 ? 13.754 -7.818 18.222 1.00 80.19 88 ARG A C 1
ATOM 697 O O . ARG A 1 88 ? 14.628 -7.303 18.916 1.00 80.19 88 ARG A O 1
ATOM 704 N N . SER A 1 89 ? 13.772 -9.105 17.879 1.00 78.62 89 SER A N 1
ATOM 705 C CA . SER A 1 89 ? 14.957 -9.932 18.105 1.00 78.62 89 SER A CA 1
ATOM 706 C C . SER A 1 89 ? 16.150 -9.368 17.318 1.00 78.62 89 SER A C 1
ATOM 708 O O . SER A 1 89 ? 15.953 -8.784 16.244 1.00 78.62 89 SER A O 1
ATOM 710 N N . PRO A 1 90 ? 17.389 -9.554 17.796 1.00 81.44 90 PRO A N 1
ATOM 711 C CA . PRO A 1 90 ? 18.565 -9.303 16.977 1.00 81.44 90 PRO A CA 1
ATOM 712 C C . PRO A 1 90 ? 18.490 -10.087 15.659 1.00 81.44 90 PRO A C 1
ATOM 714 O O . PRO A 1 90 ? 17.909 -11.171 15.574 1.00 81.44 90 PRO A O 1
ATOM 717 N N . SER A 1 91 ? 19.063 -9.516 14.611 1.00 83.88 91 SER A N 1
ATOM 718 C CA . SER A 1 91 ? 19.030 -10.026 13.240 1.00 83.88 91 SER A CA 1
ATOM 719 C C . SER A 1 91 ? 20.081 -11.114 13.047 1.00 83.88 91 SER A C 1
ATOM 721 O O . SER A 1 91 ? 21.029 -10.952 12.279 1.00 83.88 91 SER A O 1
ATOM 723 N N . TYR A 1 92 ? 19.921 -12.225 13.765 1.00 82.88 92 TYR A N 1
ATOM 724 C CA . TYR A 1 92 ? 20.923 -13.288 13.861 1.00 82.88 92 TYR A CA 1
ATOM 725 C C . TYR A 1 92 ? 21.347 -13.869 12.507 1.00 82.88 92 TYR A C 1
ATOM 727 O O . TYR A 1 92 ? 22.488 -14.288 12.354 1.00 82.88 92 TYR A O 1
ATOM 735 N N . THR A 1 93 ? 20.440 -13.901 11.529 1.00 80.62 93 THR A N 1
ATOM 736 C CA . THR A 1 93 ? 20.677 -14.512 10.212 1.00 80.62 93 THR A CA 1
ATOM 737 C C . THR A 1 93 ? 20.983 -13.503 9.109 1.00 80.62 93 THR A C 1
ATOM 739 O O . THR A 1 93 ? 21.477 -13.893 8.056 1.00 80.62 93 THR A O 1
ATOM 742 N N . THR A 1 94 ? 20.699 -12.216 9.324 1.00 80.81 94 THR A N 1
ATOM 743 C CA . THR A 1 94 ? 20.784 -11.183 8.275 1.00 80.81 94 THR A CA 1
ATOM 744 C C . THR A 1 94 ? 21.767 -10.056 8.592 1.00 80.81 94 THR A C 1
ATOM 746 O O . THR A 1 94 ? 22.029 -9.225 7.726 1.00 80.81 94 THR A O 1
ATOM 749 N N . SER A 1 95 ? 22.360 -10.023 9.792 1.00 83.56 95 SER A N 1
ATOM 750 C CA . SER A 1 95 ? 23.375 -9.035 10.172 1.00 83.56 95 SER A CA 1
ATOM 751 C C . SER A 1 95 ? 24.487 -9.651 11.018 1.00 83.56 95 SER A C 1
ATOM 753 O O . SER A 1 95 ? 24.282 -10.035 12.169 1.00 83.56 95 SER A O 1
ATOM 755 N N . TRP A 1 96 ? 25.714 -9.629 10.491 1.00 85.69 96 TRP A N 1
ATOM 756 C CA . TRP A 1 96 ? 26.922 -10.049 11.213 1.00 85.69 96 TRP A CA 1
ATOM 757 C C . TRP A 1 96 ? 27.157 -9.266 12.517 1.00 85.69 96 TRP A C 1
ATOM 759 O O . TRP A 1 96 ? 27.772 -9.775 13.450 1.00 85.69 96 TRP A O 1
ATOM 769 N N . LYS A 1 97 ? 26.654 -8.026 12.604 1.00 86.62 97 LYS A N 1
ATOM 770 C CA . LYS A 1 97 ? 26.796 -7.168 13.793 1.00 86.62 97 LYS A CA 1
ATOM 771 C C . LYS A 1 97 ? 25.858 -7.563 14.939 1.00 86.62 97 LYS A C 1
ATOM 773 O O . LYS A 1 97 ? 26.084 -7.142 16.068 1.00 86.62 97 LYS A O 1
ATOM 778 N N . GLU A 1 98 ? 24.826 -8.355 14.654 1.00 85.88 98 GLU A N 1
ATOM 779 C CA . GLU A 1 98 ? 23.771 -8.746 15.599 1.00 85.88 98 GLU A CA 1
ATOM 780 C C . GLU A 1 98 ? 23.829 -10.246 15.947 1.00 85.88 98 GLU A C 1
ATOM 782 O O . GLU A 1 98 ? 22.855 -10.809 16.446 1.00 85.88 98 GLU A O 1
ATOM 787 N N . LEU A 1 99 ? 24.971 -10.903 15.700 1.00 87.06 99 LEU A N 1
ATOM 788 C CA . LEU A 1 99 ? 25.181 -12.308 16.048 1.00 87.06 99 LEU A CA 1
ATOM 789 C C . LEU A 1 99 ? 25.073 -12.561 17.557 1.00 87.06 99 LEU A C 1
ATOM 791 O O . LEU A 1 99 ? 25.485 -11.745 18.387 1.00 87.06 99 LEU A O 1
ATOM 795 N N . LEU A 1 100 ? 24.561 -13.744 17.902 1.00 85.94 100 LEU A N 1
ATOM 796 C CA . LEU A 1 100 ? 24.458 -14.208 19.279 1.00 85.94 100 LEU A CA 1
ATOM 797 C C . LEU A 1 100 ? 25.861 -14.378 19.879 1.00 85.94 100 LEU A C 1
ATOM 799 O O . LEU A 1 100 ? 26.668 -15.160 19.380 1.00 85.94 100 LEU A O 1
ATOM 803 N N . LYS A 1 101 ? 26.146 -13.664 20.970 1.00 85.06 101 LYS A N 1
ATOM 804 C CA . LYS A 1 101 ? 27.385 -13.825 21.738 1.00 85.06 101 LYS A CA 1
ATOM 805 C C . LYS A 1 101 ? 27.101 -14.713 22.941 1.00 85.06 101 LYS A C 1
ATOM 807 O O . LYS A 1 101 ? 26.373 -14.306 23.842 1.00 85.06 101 LYS A O 1
ATOM 812 N N . ILE A 1 102 ? 27.674 -15.911 22.952 1.00 84.00 102 ILE A N 1
ATOM 813 C CA . ILE A 1 102 ? 27.680 -16.775 24.134 1.00 84.00 102 ILE A CA 1
ATOM 814 C C . ILE A 1 102 ? 28.922 -16.456 24.965 1.00 84.00 102 ILE A C 1
ATOM 816 O O . ILE A 1 102 ? 30.026 -16.387 24.429 1.00 84.00 102 ILE A O 1
ATOM 820 N N . ASN A 1 103 ? 28.743 -16.221 26.264 1.00 78.12 103 ASN A N 1
ATOM 821 C CA . ASN A 1 103 ? 29.864 -16.079 27.184 1.00 78.12 103 ASN A CA 1
ATOM 822 C C . ASN A 1 103 ? 30.057 -17.420 27.887 1.00 78.12 103 ASN A C 1
ATOM 824 O O . ASN A 1 103 ? 29.206 -17.839 28.671 1.00 78.12 103 ASN A O 1
ATOM 828 N N . VAL A 1 104 ? 31.131 -18.124 27.546 1.00 78.19 104 VAL A N 1
ATOM 829 C CA . VAL A 1 104 ? 31.444 -19.414 28.156 1.00 78.19 104 VAL A CA 1
ATOM 830 C C . VAL A 1 104 ? 32.286 -19.121 29.392 1.00 78.19 104 VAL A C 1
ATOM 832 O O . VAL A 1 104 ? 33.485 -18.878 29.295 1.00 78.19 104 VAL A O 1
ATOM 835 N N . GLY A 1 105 ? 31.633 -19.059 30.552 1.00 70.06 105 GLY A N 1
ATOM 836 C CA . GLY A 1 105 ? 32.324 -18.933 31.829 1.00 70.06 105 GLY A CA 1
ATOM 837 C C . GLY A 1 105 ? 33.048 -20.235 32.144 1.00 70.06 105 GLY A C 1
ATOM 838 O O . GLY A 1 105 ? 32.408 -21.227 32.485 1.00 70.06 105 GLY A O 1
ATOM 839 N N . PHE A 1 106 ? 34.373 -20.243 32.031 1.00 66.50 106 PHE A N 1
ATOM 840 C CA . PHE A 1 106 ? 35.178 -21.295 32.637 1.00 66.50 106 PHE A CA 1
ATOM 841 C C . PHE A 1 106 ? 35.193 -21.046 34.148 1.00 66.50 106 PHE A C 1
ATOM 843 O O . PHE A 1 106 ? 35.824 -20.105 34.623 1.00 66.50 106 PHE A O 1
ATOM 850 N N . MET A 1 107 ? 34.441 -21.852 34.900 1.00 55.75 107 MET A N 1
ATOM 851 C CA . MET A 1 107 ? 34.629 -21.961 36.344 1.00 55.75 107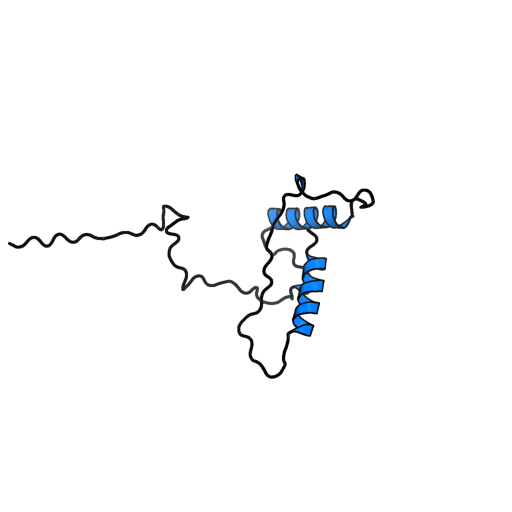 MET A CA 1
ATOM 852 C C . MET A 1 107 ? 35.926 -22.739 36.580 1.00 55.75 107 MET A C 1
ATOM 854 O O . MET A 1 107 ? 35.931 -23.968 36.517 1.00 55.75 107 MET A O 1
ATOM 858 N N . GLU A 1 108 ? 37.033 -22.033 36.809 1.00 54.28 108 GLU A N 1
ATOM 859 C CA . GLU A 1 108 ? 38.198 -22.640 37.452 1.00 54.28 108 GLU A CA 1
ATOM 860 C C . GLU A 1 108 ? 37.841 -22.906 38.918 1.00 54.28 108 GLU A C 1
ATOM 862 O O . GLU A 1 108 ? 37.619 -21.986 39.703 1.00 54.28 108 GLU A O 1
ATOM 867 N N . HIS A 1 109 ? 37.738 -24.186 39.274 1.00 51.50 109 HIS A N 1
ATOM 868 C CA . HIS A 1 109 ? 37.825 -24.621 40.660 1.00 51.50 109 HIS A CA 1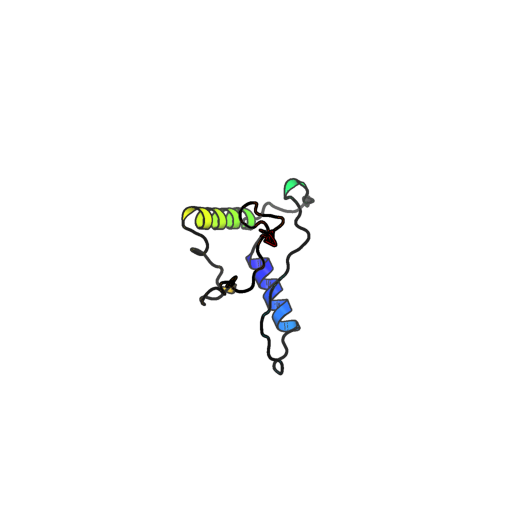
ATOM 869 C C . HIS A 1 109 ? 39.301 -24.607 41.075 1.00 51.50 109 HIS A C 1
ATOM 871 O O . HIS A 1 109 ? 40.064 -25.457 40.615 1.00 51.50 109 HIS A O 1
ATOM 877 N N . ALA A 1 110 ? 39.673 -23.676 41.954 1.00 40.84 110 ALA A N 1
ATOM 878 C CA . ALA A 1 110 ? 40.819 -23.784 42.858 1.00 40.84 110 ALA A CA 1
ATOM 879 C C . ALA A 1 110 ? 40.556 -22.949 44.117 1.00 40.84 110 ALA A C 1
ATOM 881 O O . ALA A 1 110 ? 40.257 -21.743 43.968 1.00 40.84 110 ALA A O 1
#

pLDDT: mean 79.97, std 10.9, range [40.84, 95.06]

Sequence (110 aa):
SYTPDLLKHAHKILDAIFQESENYKRAGVLISDFVSREDSQLDFFAKETAKDQLMQTVDQIQARYGEALLSFAGEGVGKKWKSTPSNRSPSYTTSWKELLKINVGFMEHA

Secondary structure (DSSP, 8-state):
--HHHHHHHHHHHHHHH--TTS--S-----------TTTS---TT-PPPHHHHHHHHHHHHHHHH-TTSS--GGG-SS-------TTPPP-TTT-GGG------------